Protein AF-0000000078268949 (afdb_homodimer)

Nearest PDB structures (foldseek):
  2a6q-assembly3_D  TM=8.288E-01  e=8.279E-03  Escherichia coli
  2a6q-assembly1_A  TM=6.273E-01  e=5.859E-03  Escherichia coli
  6l8e-assembly1_B  TM=7.511E-01  e=5.740E-02  Staphylococcus aureus subsp. aureus NCTC 8325
  2pfi-assembly1_B  TM=5.031E-01  e=3.466E-01  Homo sapiens
  2nye-assembly1_A  TM=5.445E-01  e=3.639E+00  Saccharomyces cerevisiae

Foldseek 3Di:
DAEDEPVCCVVPNCVVVVVVCVVPQKYFYDYPRDGDDMDGDPVSVVVVVVVVVVVVVVVVVVVVVVVVVVVVVVVVVVVVVVVD/DAEDEPVCCVVPNCVVVVVVCVVPQKYFYDYPRDGDDMDGDPVSVVVVVVVVVVVVVVVVVVVVVVVVVVVVVVVVVVVVVVVD

Radius of gyration: 24.91 Å; Cα contacts (8 Å, |Δi|>4): 200; chains: 2; bounding box: 32×81×59 Å

Structure (mmCIF, N/CA/C/O backbone):
data_AF-0000000078268949-model_v1
#
loop_
_entity.id
_entity.type
_entity.pdbx_description
1 polymer Antitoxin
#
loop_
_atom_site.group_PDB
_atom_site.id
_atom_site.type_symbol
_atom_site.label_atom_id
_atom_site.label_alt_id
_atom_site.label_comp_id
_atom_site.label_asym_id
_atom_site.label_entity_id
_atom_site.label_seq_id
_atom_site.pdbx_PDB_ins_code
_atom_site.Cartn_x
_atom_site.Cartn_y
_atom_site.Cartn_z
_atom_site.occupancy
_atom_site.B_iso_or_equiv
_atom_site.auth_seq_id
_atom_site.auth_comp_id
_atom_site.auth_asym_id
_atom_site.auth_atom_id
_atom_site.pdbx_PDB_model_num
ATOM 1 N N . MET A 1 1 ? -9.297 -0.384 -10.539 1 88.56 1 MET A N 1
ATOM 2 C CA . MET A 1 1 ? -8.148 -1.245 -10.289 1 88.56 1 MET A CA 1
ATOM 3 C C . MET A 1 1 ? -8.273 -2.561 -11.047 1 88.56 1 MET A C 1
ATOM 5 O O . MET A 1 1 ? -9.352 -3.166 -11.07 1 88.56 1 MET A O 1
ATOM 9 N N . SER A 1 2 ? -7.215 -2.955 -11.898 1 94.56 2 SER A N 1
ATOM 10 C CA . SER A 1 2 ? -7.238 -4.23 -12.609 1 94.56 2 SER A CA 1
ATOM 11 C C . SER A 1 2 ? -7.215 -5.402 -11.633 1 94.56 2 SER A C 1
ATOM 13 O O . SER A 1 2 ? -6.809 -5.25 -10.484 1 94.56 2 SER A O 1
ATOM 15 N N . VAL A 1 3 ? -7.781 -6.617 -12.211 1 97.31 3 VAL A N 1
ATOM 16 C CA . VAL A 1 3 ? -7.906 -7.781 -11.336 1 97.31 3 VAL A CA 1
ATOM 17 C C . VAL A 1 3 ? -7.344 -9.016 -12.031 1 97.31 3 VAL A C 1
ATOM 19 O O . VAL A 1 3 ? -7.605 -9.242 -13.219 1 97.31 3 VAL A O 1
ATOM 22 N N . ILE A 1 4 ? -6.559 -9.781 -11.273 1 97.25 4 ILE A N 1
ATOM 23 C CA . ILE A 1 4 ? -6.113 -11.094 -11.727 1 97.25 4 ILE A CA 1
ATOM 24 C C . ILE A 1 4 ? -6.613 -12.172 -10.766 1 97.25 4 ILE A C 1
ATOM 26 O O . ILE A 1 4 ? -6.734 -11.922 -9.562 1 97.25 4 ILE A O 1
ATOM 30 N N . THR A 1 5 ? -6.887 -13.375 -11.312 1 97.94 5 THR A N 1
ATOM 31 C CA . THR A 1 5 ? -7.48 -14.422 -10.492 1 97.94 5 THR A CA 1
ATOM 32 C C . THR A 1 5 ? -6.395 -15.32 -9.898 1 97.94 5 THR A C 1
ATOM 34 O O . THR A 1 5 ? -5.293 -15.422 -10.445 1 97.94 5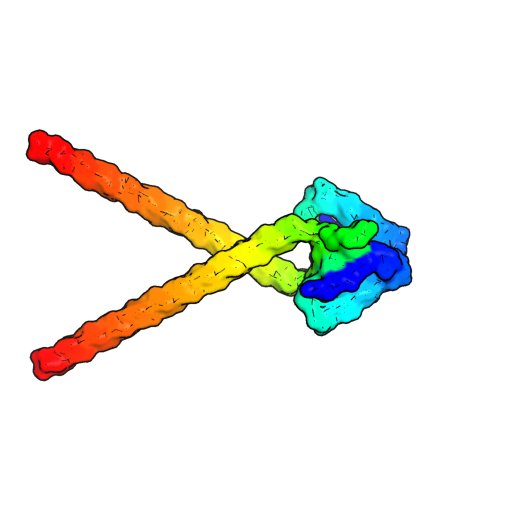 THR A O 1
ATOM 37 N N . ALA A 1 6 ? -6.785 -15.961 -8.828 1 97.25 6 ALA A N 1
ATOM 38 C CA . ALA A 1 6 ? -5.914 -16.969 -8.234 1 97.25 6 ALA A CA 1
ATOM 39 C C . ALA A 1 6 ? -5.496 -18.016 -9.266 1 97.25 6 ALA A C 1
ATOM 41 O O . ALA A 1 6 ? -4.355 -18.484 -9.258 1 97.25 6 ALA A O 1
ATOM 42 N N . ASN A 1 7 ? -6.371 -18.312 -10.133 1 96.31 7 ASN A N 1
ATOM 43 C CA . ASN A 1 7 ? -6.074 -19.281 -11.172 1 96.31 7 ASN A CA 1
ATOM 44 C C . ASN A 1 7 ? -5.02 -18.766 -12.148 1 96.31 7 ASN A C 1
ATOM 46 O O . ASN A 1 7 ? -4.145 -19.516 -12.578 1 96.31 7 ASN A O 1
ATOM 50 N N . GLU A 1 8 ? -5.117 -17.531 -12.516 1 96.5 8 GLU A N 1
ATOM 51 C CA . GLU A 1 8 ? -4.117 -16.922 -13.391 1 96.5 8 GLU A CA 1
ATOM 52 C C . GLU A 1 8 ? -2.738 -16.922 -12.734 1 96.5 8 GLU A C 1
ATOM 54 O O . GLU A 1 8 ? -1.729 -17.172 -13.391 1 96.5 8 GLU A O 1
ATOM 59 N N . ILE A 1 9 ? -2.688 -16.734 -11.453 1 96.5 9 ILE A N 1
ATOM 60 C CA . ILE A 1 9 ? -1.438 -16.766 -10.703 1 96.5 9 ILE A CA 1
ATOM 61 C C . ILE A 1 9 ? -0.845 -18.172 -10.719 1 96.5 9 ILE A C 1
ATOM 63 O O . ILE A 1 9 ? 0.359 -18.344 -10.93 1 96.5 9 ILE A O 1
ATOM 67 N N . LYS A 1 10 ? -1.707 -19.125 -10.539 1 93.94 10 LYS A N 1
ATOM 68 C CA . LYS A 1 10 ? -1.267 -20.516 -10.562 1 93.94 10 LYS A CA 1
ATOM 69 C C . LYS A 1 10 ? -0.702 -20.891 -11.93 1 93.94 10 LYS A C 1
ATOM 71 O O . LYS A 1 10 ? 0.323 -21.562 -12.016 1 93.94 10 LYS A O 1
ATOM 76 N N . ARG A 1 11 ? -1.276 -20.406 -12.969 1 95.19 11 ARG A N 1
ATOM 77 C CA . ARG A 1 11 ? -0.93 -20.797 -14.336 1 95.19 11 ARG A CA 1
ATOM 78 C C . ARG A 1 11 ? 0.268 -20 -14.844 1 95.19 11 ARG A C 1
ATOM 80 O O . ARG A 1 11 ? 1.146 -20.547 -15.516 1 95.19 11 ARG A O 1
ATOM 87 N N . ARG A 1 12 ? 0.296 -18.703 -14.469 1 94.69 12 ARG A N 1
ATOM 88 C CA . ARG A 1 12 ? 1.249 -17.828 -15.133 1 94.69 12 ARG A CA 1
ATOM 89 C C . ARG A 1 12 ? 2.275 -17.281 -14.148 1 94.69 12 ARG A C 1
ATOM 91 O O . ARG A 1 12 ? 3.258 -16.656 -14.547 1 94.69 12 ARG A O 1
ATOM 98 N N . GLY A 1 13 ? 2.006 -17.422 -12.82 1 94.44 13 GLY A N 1
ATOM 99 C CA . GLY A 1 13 ? 2.934 -16.969 -11.805 1 94.44 13 GLY A CA 1
ATOM 100 C C . GLY A 1 13 ? 3.07 -15.453 -11.758 1 94.44 13 GLY A C 1
ATOM 101 O O . GLY A 1 13 ? 2.084 -14.734 -11.906 1 94.44 13 GLY A O 1
ATOM 102 N N . VAL A 1 14 ? 4.352 -15.078 -11.664 1 96.56 14 VAL A N 1
ATOM 103 C CA . VAL A 1 14 ? 4.652 -13.664 -11.469 1 96.56 14 VAL A CA 1
ATOM 104 C C . VAL A 1 14 ? 4.504 -12.914 -12.789 1 96.56 14 VAL A C 1
ATOM 106 O O . VAL A 1 14 ? 4.375 -11.688 -12.805 1 96.56 14 VAL A O 1
ATOM 109 N N . ALA A 1 15 ? 4.523 -13.672 -13.891 1 96.62 15 ALA A N 1
ATOM 110 C CA . ALA A 1 15 ? 4.402 -13.031 -15.195 1 96.62 15 ALA A CA 1
ATOM 111 C C . ALA A 1 15 ? 3.082 -12.281 -15.32 1 96.62 15 ALA A C 1
ATOM 113 O O . ALA A 1 15 ? 3.039 -11.18 -15.875 1 96.62 15 ALA A O 1
ATOM 114 N N . CYS A 1 16 ? 2.039 -12.812 -14.828 1 95.38 16 CYS A N 1
ATOM 115 C CA . CYS A 1 16 ? 0.738 -12.164 -14.922 1 95.38 16 CYS A CA 1
ATOM 116 C C . CYS A 1 16 ? 0.694 -10.898 -14.07 1 95.38 16 CYS A C 1
ATOM 118 O O . CYS A 1 16 ? 0.047 -9.922 -14.438 1 95.38 16 CYS A O 1
ATOM 120 N N . ILE A 1 17 ? 1.402 -10.914 -12.953 1 96.38 17 ILE A N 1
ATOM 121 C CA . ILE A 1 17 ? 1.497 -9.75 -12.078 1 96.38 17 ILE A CA 1
ATOM 122 C C . ILE A 1 17 ? 2.246 -8.633 -12.797 1 96.38 17 ILE A C 1
ATOM 124 O O . ILE A 1 17 ? 1.753 -7.504 -12.883 1 96.38 17 ILE A O 1
ATOM 128 N N . ALA A 1 18 ? 3.367 -8.984 -13.312 1 97.06 18 ALA A N 1
ATOM 129 C CA . ALA A 1 18 ? 4.207 -8.016 -14.016 1 97.06 18 ALA A CA 1
ATOM 130 C C . ALA A 1 18 ? 3.445 -7.367 -15.164 1 97.06 18 ALA A C 1
ATOM 132 O O . ALA A 1 18 ? 3.461 -6.141 -15.312 1 97.06 18 ALA A O 1
ATOM 133 N N . GLU A 1 19 ? 2.791 -8.156 -15.938 1 97.12 19 GLU A N 1
ATOM 134 C CA . GLU A 1 19 ? 2.045 -7.672 -17.094 1 97.12 19 GLU A CA 1
ATOM 135 C C . GLU A 1 19 ? 0.927 -6.723 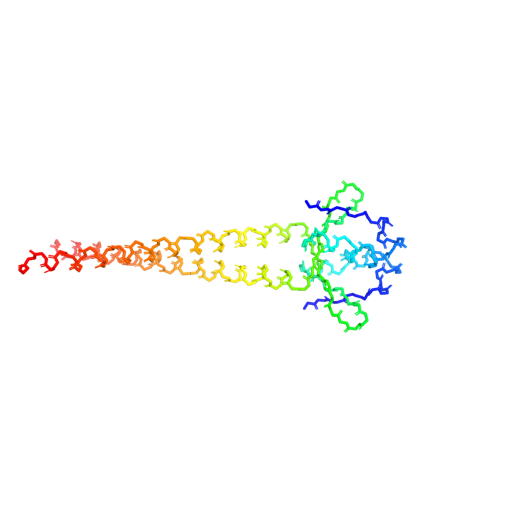-16.672 1 97.12 19 GLU A C 1
ATOM 137 O O . GLU A 1 19 ? 0.667 -5.723 -17.344 1 97.12 19 GLU A O 1
ATOM 142 N N . SER A 1 20 ? 0.284 -7.031 -15.57 1 96.38 20 SER A N 1
ATOM 143 C CA . SER A 1 20 ? -0.833 -6.227 -15.078 1 96.38 20 SER A CA 1
ATOM 144 C C . SER A 1 20 ? -0.356 -4.883 -14.539 1 96.38 20 SER A C 1
ATOM 146 O O . SER A 1 20 ? -1.074 -3.885 -14.625 1 96.38 20 SER A O 1
ATOM 148 N N . LEU A 1 21 ? 0.891 -4.824 -14.078 1 96.75 21 LEU A N 1
ATOM 149 C CA . LEU A 1 21 ? 1.403 -3.629 -13.414 1 96.75 21 LEU A CA 1
ATOM 150 C C . LEU A 1 21 ? 2.014 -2.668 -14.43 1 96.75 21 LEU A C 1
ATOM 152 O O . LEU A 1 21 ? 2.35 -1.53 -14.086 1 96.75 21 LEU A O 1
ATOM 156 N N . VAL A 1 22 ? 2.092 -3.105 -15.648 1 95.25 22 VAL A N 1
ATOM 157 C CA . VAL A 1 22 ? 2.586 -2.24 -16.719 1 95.25 22 VAL A CA 1
ATOM 158 C C . VAL A 1 22 ? 1.602 -1.095 -16.953 1 95.25 22 VAL A C 1
ATOM 160 O O . VAL A 1 22 ? 2.008 0.033 -17.234 1 95.25 22 VAL A O 1
ATOM 163 N N . HIS A 1 23 ? 0.348 -1.4 -16.641 1 91.25 23 HIS A N 1
ATOM 164 C CA . HIS A 1 23 ? -0.662 -0.423 -17.031 1 91.25 23 HIS A CA 1
ATOM 165 C C . HIS A 1 23 ? -1.349 0.177 -15.812 1 91.25 23 HIS A C 1
ATOM 167 O O . HIS A 1 23 ? -2.283 0.97 -15.945 1 91.25 23 HIS A O 1
ATOM 173 N N . ALA A 1 24 ? -0.974 -0.266 -14.664 1 93.06 24 ALA A N 1
ATOM 174 C CA . ALA A 1 24 ? -1.588 0.245 -13.438 1 93.06 24 ALA A CA 1
ATOM 175 C C . ALA A 1 24 ? -0.625 0.145 -12.258 1 93.06 24 ALA A C 1
ATOM 177 O O . ALA A 1 24 ? 0.209 -0.763 -12.203 1 93.06 24 ALA A O 1
ATOM 178 N N . PRO A 1 25 ? -0.729 1.084 -11.328 1 95.44 25 PRO A N 1
ATOM 179 C CA . PRO A 1 25 ? 0.186 1.084 -10.188 1 95.44 25 PRO A CA 1
ATOM 180 C C . PRO A 1 25 ? -0.064 -0.08 -9.227 1 95.44 25 PRO A C 1
ATOM 182 O O . PRO A 1 25 ? 0.809 -0.426 -8.43 1 95.44 25 PRO A O 1
ATOM 185 N N . GLU A 1 26 ? -1.312 -0.606 -9.281 1 97.56 26 GLU A N 1
ATOM 186 C CA . GLU A 1 26 ? -1.678 -1.716 -8.398 1 97.56 26 GLU A CA 1
ATOM 187 C C . GLU A 1 26 ? -2.652 -2.664 -9.094 1 97.56 26 GLU A C 1
ATOM 189 O O . GLU A 1 26 ? -3.391 -2.258 -9.992 1 97.56 26 GLU A O 1
ATOM 194 N N . VAL A 1 27 ? -2.646 -3.912 -8.625 1 98.06 27 VAL A N 1
ATOM 195 C CA . VAL A 1 27 ? -3.553 -4.918 -9.172 1 98.06 27 VAL A CA 1
ATOM 196 C C . VAL A 1 27 ? -4.129 -5.762 -8.031 1 98.06 27 VAL A C 1
ATOM 198 O O . VAL A 1 27 ? -3.41 -6.133 -7.102 1 98.06 27 VAL A O 1
ATOM 201 N N . ALA A 1 28 ? -5.422 -6.035 -8.195 1 98.56 28 ALA A N 1
ATOM 202 C CA . ALA A 1 28 ? -6.066 -6.898 -7.207 1 98.56 28 ALA A CA 1
ATOM 203 C C . ALA A 1 28 ? -5.934 -8.367 -7.598 1 98.56 28 ALA A C 1
ATOM 205 O O . ALA A 1 28 ? -5.922 -8.703 -8.781 1 98.56 28 ALA A O 1
ATOM 206 N N . ILE A 1 29 ? -5.793 -9.219 -6.613 1 98.31 29 ILE A N 1
ATOM 207 C CA . ILE A 1 29 ? -5.875 -10.672 -6.777 1 98.31 29 ILE A CA 1
ATOM 208 C C . ILE A 1 29 ? -7.211 -11.18 -6.246 1 98.31 29 ILE A C 1
ATOM 210 O O . ILE A 1 29 ? -7.52 -11.016 -5.062 1 98.31 29 ILE A O 1
ATOM 214 N N . SER A 1 30 ? -7.93 -11.766 -7.141 1 98.44 30 SER A N 1
ATOM 215 C CA . SER A 1 30 ? -9.234 -12.305 -6.762 1 98.44 30 SER A CA 1
ATOM 216 C C . SER A 1 30 ? -9.125 -13.781 -6.383 1 98.44 30 SER A C 1
ATOM 218 O O . SER A 1 30 ? -8.516 -14.57 -7.105 1 98.44 30 SER A O 1
ATOM 220 N N . VAL A 1 31 ? -9.672 -14.148 -5.219 1 97.69 31 VAL A N 1
ATOM 221 C CA . VAL A 1 31 ? -9.773 -15.523 -4.746 1 97.69 31 VAL A CA 1
ATOM 222 C C . VAL A 1 31 ? -11.242 -15.914 -4.59 1 97.69 31 VAL A C 1
ATOM 224 O O . VAL A 1 31 ? -11.969 -15.305 -3.799 1 97.69 31 VAL A O 1
ATOM 227 N N . ARG A 1 32 ? -11.609 -16.844 -5.305 1 96.25 32 ARG A N 1
ATOM 228 C CA . ARG A 1 32 ? -12.992 -17.312 -5.281 1 96.25 32 ARG A CA 1
ATOM 229 C C . ARG A 1 32 ? -13.961 -16.141 -5.48 1 96.25 32 ARG A C 1
ATOM 231 O O . ARG A 1 32 ? -14.906 -15.984 -4.715 1 96.25 32 ARG A O 1
ATOM 238 N N . GLY A 1 33 ? -13.656 -15.258 -6.363 1 95.94 33 GLY A N 1
ATOM 239 C CA . GLY A 1 33 ? -14.57 -14.227 -6.832 1 95.94 33 GLY A CA 1
ATOM 240 C C . GLY A 1 33 ? -14.508 -12.961 -6 1 95.94 33 GLY A C 1
ATOM 241 O O . GLY A 1 33 ? -15.25 -12.008 -6.258 1 95.94 33 GLY A O 1
ATOM 242 N N . LYS A 1 34 ? -13.609 -12.875 -5.012 1 97.44 34 LYS A N 1
ATOM 243 C CA . LYS A 1 34 ? -13.477 -11.695 -4.156 1 97.44 34 LYS A CA 1
ATOM 244 C C . LYS A 1 34 ? -12.047 -11.164 -4.176 1 97.44 34 LYS A C 1
ATOM 246 O O . LYS A 1 34 ? -11.094 -11.938 -4.109 1 97.44 34 LYS A O 1
ATOM 251 N N . ASN A 1 35 ? -12 -9.867 -4.301 1 98.31 35 ASN A N 1
ATOM 252 C CA . ASN A 1 35 ? -10.672 -9.266 -4.176 1 98.31 35 ASN A CA 1
ATOM 253 C C . ASN A 1 35 ? -10.078 -9.508 -2.787 1 98.31 35 ASN A C 1
ATOM 255 O O . ASN A 1 35 ? -10.586 -8.977 -1.795 1 98.31 35 ASN A O 1
ATOM 259 N N . ALA A 1 36 ? -9.016 -10.242 -2.756 1 98 36 ALA A N 1
ATOM 260 C CA . ALA A 1 36 ? -8.484 -10.641 -1.456 1 98 36 ALA A CA 1
ATOM 261 C C . ALA A 1 36 ? -7.172 -9.922 -1.161 1 98 36 ALA A C 1
ATOM 263 O O . ALA A 1 36 ? -6.902 -9.547 -0.016 1 98 36 ALA A O 1
ATOM 264 N N . TYR A 1 37 ? -6.387 -9.727 -2.168 1 98.56 37 TYR A N 1
ATOM 265 C CA . TYR A 1 37 ? -5.062 -9.133 -1.996 1 98.56 37 TYR A CA 1
ATOM 266 C C . TYR A 1 37 ? -4.809 -8.055 -3.039 1 98.56 37 TYR A C 1
ATOM 268 O O . TYR A 1 37 ? -5.504 -7.988 -4.059 1 98.56 37 TYR A O 1
ATOM 276 N N . VAL A 1 38 ? -3.852 -7.191 -2.814 1 98.69 38 VAL A N 1
ATOM 277 C CA . VAL A 1 38 ? -3.389 -6.172 -3.75 1 98.69 38 VAL A CA 1
ATOM 278 C C . VAL A 1 38 ? -1.873 -6.266 -3.908 1 98.69 38 VAL A C 1
ATOM 280 O O . VAL A 1 38 ? -1.149 -6.438 -2.924 1 98.69 38 VAL A O 1
ATOM 283 N N . VAL A 1 39 ? -1.459 -6.227 -5.098 1 98.62 39 VAL A N 1
ATOM 284 C CA . VAL A 1 39 ? -0.033 -6.258 -5.406 1 98.62 39 VAL A CA 1
ATOM 285 C C . VAL A 1 39 ? 0.379 -4.953 -6.082 1 98.62 39 VAL A C 1
ATOM 287 O O . VAL A 1 39 ? -0.367 -4.402 -6.898 1 98.62 39 VAL A O 1
ATOM 290 N N . MET A 1 40 ? 1.536 -4.473 -5.73 1 98.44 40 MET A N 1
ATOM 291 C CA . MET A 1 40 ? 2.1 -3.26 -6.32 1 98.44 40 MET A CA 1
ATOM 292 C C . MET A 1 40 ? 3.621 -3.34 -6.379 1 98.44 40 MET A C 1
ATOM 294 O O . MET A 1 40 ? 4.223 -4.254 -5.816 1 98.44 40 MET A O 1
ATOM 298 N N . SER A 1 41 ? 4.242 -2.404 -7.066 1 98.12 41 SER A N 1
ATOM 299 C CA . SER A 1 41 ? 5.699 -2.326 -7.094 1 98.12 41 SER A CA 1
ATOM 300 C C . SER A 1 41 ? 6.254 -1.871 -5.75 1 98.12 41 SER A C 1
ATOM 302 O O . SER A 1 41 ? 5.551 -1.219 -4.973 1 98.12 41 SER A O 1
ATOM 304 N N . VAL A 1 42 ? 7.477 -2.172 -5.504 1 97.94 42 VAL A N 1
ATOM 305 C CA . VAL A 1 42 ? 8.141 -1.714 -4.289 1 97.94 42 VAL A CA 1
ATOM 306 C C . VAL A 1 42 ? 8.141 -0.188 -4.242 1 97.94 42 VAL A C 1
ATOM 308 O O . VAL A 1 42 ? 7.945 0.406 -3.178 1 97.94 42 VAL A O 1
ATOM 311 N N . GLU A 1 43 ? 8.32 0.434 -5.375 1 96.69 43 GLU A N 1
ATOM 312 C CA . GLU A 1 43 ? 8.336 1.892 -5.461 1 96.69 43 GLU A CA 1
ATOM 313 C C . GLU A 1 43 ? 7 2.488 -5.031 1 96.69 43 GLU A C 1
ATOM 315 O O . GLU A 1 43 ? 6.961 3.426 -4.23 1 96.69 43 GLU A O 1
ATOM 320 N N . GLN A 1 44 ? 5.934 1.938 -5.531 1 97.12 44 GLN A N 1
ATOM 321 C CA . GLN A 1 44 ? 4.602 2.406 -5.172 1 97.12 44 GLN A CA 1
ATOM 322 C C . GLN A 1 44 ? 4.316 2.174 -3.689 1 97.12 44 GLN A C 1
ATOM 324 O O . GLN A 1 44 ? 3.74 3.035 -3.021 1 97.12 44 GLN A O 1
ATOM 329 N N . TYR A 1 45 ? 4.762 1.089 -3.193 1 98.25 45 TYR A N 1
ATOM 330 C CA . TYR A 1 45 ? 4.602 0.758 -1.782 1 98.25 45 TYR A CA 1
ATOM 331 C C . TYR A 1 45 ? 5.332 1.764 -0.9 1 98.25 45 TYR A C 1
ATOM 333 O O . TYR A 1 45 ? 4.777 2.26 0.081 1 98.25 45 TYR A O 1
ATOM 341 N N . ASN A 1 46 ? 6.52 2.062 -1.211 1 97.69 46 ASN A N 1
ATOM 342 C CA . ASN A 1 46 ? 7.305 3.031 -0.455 1 97.69 46 ASN A CA 1
ATOM 343 C C . ASN A 1 46 ? 6.633 4.398 -0.427 1 97.69 46 ASN A C 1
ATOM 345 O O . ASN A 1 46 ? 6.637 5.078 0.602 1 97.69 46 ASN A O 1
ATOM 349 N N . HIS A 1 47 ? 6.117 4.754 -1.597 1 97.19 47 HIS A N 1
ATOM 350 C CA . HIS A 1 47 ? 5.383 6.012 -1.663 1 97.19 47 HIS A CA 1
ATOM 351 C C . HIS A 1 47 ? 4.227 6.027 -0.671 1 97.19 47 HIS A C 1
ATOM 353 O O . HIS A 1 47 ? 4.074 6.98 0.097 1 97.19 47 HIS A O 1
ATOM 359 N N . LEU A 1 48 ? 3.381 4.969 -0.624 1 97.31 48 LEU A N 1
ATOM 360 C CA . LEU A 1 48 ? 2.234 4.891 0.276 1 97.31 48 LEU A CA 1
ATOM 361 C C . LEU A 1 48 ? 2.686 4.906 1.732 1 97.31 48 LEU A C 1
ATOM 363 O O . LEU A 1 48 ? 2.061 5.551 2.574 1 97.31 48 LEU A O 1
ATOM 367 N N . ARG A 1 49 ? 3.779 4.199 1.976 1 97.06 49 ARG A N 1
ATOM 368 C CA . ARG A 1 49 ? 4.32 4.172 3.33 1 97.06 49 ARG A CA 1
ATOM 369 C C . ARG A 1 49 ? 4.762 5.562 3.773 1 97.06 49 ARG A C 1
ATOM 371 O O . ARG A 1 49 ? 4.566 5.941 4.93 1 97.06 49 ARG A O 1
ATOM 378 N N . GLU A 1 50 ? 5.359 6.266 2.914 1 96.31 50 GLU A N 1
ATOM 379 C CA . GLU A 1 50 ? 5.77 7.637 3.203 1 96.31 50 GLU A CA 1
ATOM 380 C C . GLU A 1 50 ? 4.562 8.516 3.525 1 96.31 50 GLU A C 1
ATOM 382 O O . GLU A 1 50 ? 4.602 9.305 4.469 1 96.31 50 GLU A O 1
ATOM 387 N N . CYS A 1 51 ? 3.568 8.375 2.752 1 94.94 51 CYS A N 1
ATOM 388 C CA . CYS A 1 51 ? 2.352 9.133 2.998 1 94.94 51 CYS A CA 1
ATOM 389 C C . CYS A 1 51 ? 1.738 8.766 4.344 1 94.94 51 CYS A C 1
ATOM 391 O O . CYS A 1 51 ? 1.215 9.633 5.051 1 94.94 51 CYS A O 1
ATOM 393 N N . GLU A 1 52 ? 1.812 7.457 4.688 1 95.81 52 GLU A N 1
ATOM 394 C CA . GLU A 1 52 ? 1.315 7.004 5.984 1 95.81 52 GLU A CA 1
ATOM 395 C C . GLU A 1 52 ? 2.078 7.664 7.129 1 95.81 52 GLU A C 1
ATOM 397 O O . GLU A 1 52 ? 1.473 8.141 8.094 1 95.81 52 GLU A O 1
ATOM 402 N N . LEU A 1 53 ? 3.379 7.672 6.984 1 94.31 53 LEU A N 1
ATOM 403 C CA . LEU A 1 53 ? 4.227 8.297 7.996 1 94.31 53 LEU A CA 1
ATOM 404 C C . LEU A 1 53 ? 3.922 9.781 8.125 1 94.31 53 LEU A C 1
ATOM 406 O O . LEU A 1 53 ? 3.83 10.312 9.234 1 94.31 53 LEU A O 1
ATOM 410 N N . GLU A 1 54 ? 3.709 10.375 7.039 1 91.56 54 GLU A N 1
ATOM 411 C CA . GLU A 1 54 ? 3.377 11.797 7.031 1 91.56 54 GLU A CA 1
ATOM 412 C C . GLU A 1 54 ? 2.033 12.047 7.711 1 91.56 54 GLU A C 1
ATOM 414 O O . GLU A 1 54 ? 1.905 12.977 8.516 1 91.56 54 GLU A O 1
ATOM 419 N N . ALA A 1 55 ? 1.107 11.281 7.391 1 91.5 55 ALA A N 1
ATOM 420 C CA . ALA A 1 55 ? -0.209 11.406 8.016 1 91.5 55 ALA A CA 1
ATOM 421 C C . ALA A 1 55 ? -0.122 11.219 9.523 1 91.5 55 ALA A C 1
ATOM 423 O O . ALA A 1 55 ? -0.779 11.938 10.281 1 91.5 55 ALA A O 1
ATOM 424 N N . ALA A 1 56 ? 0.689 10.266 9.938 1 91.5 56 ALA A N 1
ATOM 425 C CA . ALA A 1 56 ? 0.877 10 11.359 1 91.5 56 ALA A CA 1
ATOM 426 C C . ALA A 1 56 ? 1.532 11.18 12.062 1 91.5 56 ALA A C 1
ATOM 428 O O . ALA A 1 56 ? 1.147 11.539 13.18 1 91.5 56 ALA A O 1
ATOM 429 N N . LEU A 1 57 ? 2.514 11.703 11.375 1 87.38 57 LEU A N 1
ATOM 430 C CA . LEU A 1 57 ? 3.223 12.852 11.93 1 87.38 57 LEU A CA 1
ATOM 431 C C . LEU A 1 57 ? 2.291 14.047 12.078 1 87.38 57 LEU A C 1
ATOM 433 O O . LEU A 1 57 ? 2.338 14.758 13.078 1 87.38 57 LEU A O 1
ATOM 437 N N . LEU A 1 58 ? 1.438 14.219 11.195 1 84.31 58 LEU A N 1
ATOM 438 C CA . LEU A 1 58 ? 0.475 15.312 11.219 1 84.31 58 LEU A CA 1
ATOM 439 C C . LEU A 1 58 ? -0.548 15.117 12.336 1 84.31 58 LEU A C 1
ATOM 441 O O . LEU A 1 58 ? -0.945 16.078 13 1 84.31 58 LEU A O 1
ATOM 445 N N . GLU A 1 59 ? -0.95 13.898 12.477 1 81.75 59 GLU A N 1
ATOM 446 C CA . GLU A 1 59 ? -1.875 13.578 13.562 1 81.75 59 GLU A CA 1
ATOM 447 C C . GLU A 1 59 ? -1.253 13.875 14.922 1 81.75 59 GLU A C 1
ATOM 449 O O . GLU A 1 59 ? -1.922 14.391 15.82 1 81.75 59 GLU A O 1
ATOM 454 N N . THR A 1 60 ? -0.03 13.547 15.023 1 83.44 60 THR A N 1
ATOM 455 C CA . THR A 1 60 ? 0.673 13.812 16.266 1 83.44 60 THR A CA 1
ATOM 456 C C . THR A 1 60 ? 0.789 15.312 16.516 1 83.44 60 THR A C 1
ATOM 458 O O .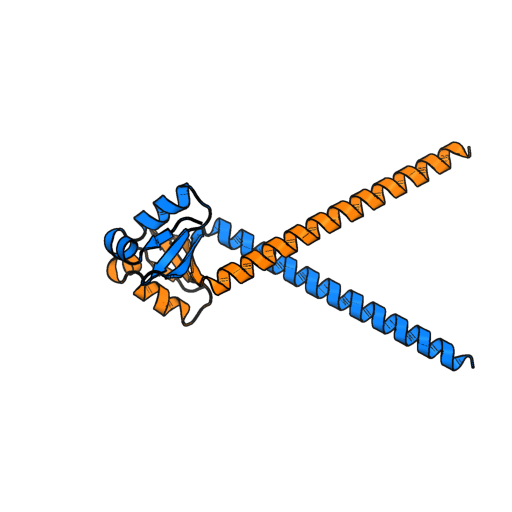 THR A 1 60 ? 0.602 15.781 17.641 1 83.44 60 THR A O 1
ATOM 461 N N . ARG A 1 61 ? 1.037 15.969 15.43 1 78.5 61 ARG A N 1
ATOM 462 C CA . ARG A 1 61 ? 1.134 17.422 15.547 1 78.5 61 ARG A CA 1
ATOM 463 C C . ARG A 1 61 ? -0.215 18.031 15.906 1 78.5 61 ARG A C 1
ATOM 465 O O . ARG A 1 61 ? -0.284 18.953 16.719 1 78.5 61 ARG A O 1
ATOM 472 N N . ARG A 1 62 ? -1.239 17.516 15.352 1 75.62 62 ARG A N 1
ATOM 473 C CA . ARG A 1 62 ? -2.588 17.984 15.656 1 75.62 62 ARG A CA 1
ATOM 474 C C . ARG A 1 62 ? -2.949 17.703 17.109 1 75.62 62 ARG A C 1
ATOM 476 O O . ARG A 1 62 ? -3.549 18.547 17.781 1 75.62 62 ARG A O 1
ATOM 483 N N . ASP A 1 63 ? -2.557 16.578 17.562 1 80.19 63 ASP A N 1
ATOM 484 C CA . ASP A 1 63 ? -2.816 16.203 18.953 1 80.19 63 ASP A CA 1
ATOM 485 C C . ASP A 1 63 ? -2.059 17.125 19.922 1 80.19 63 ASP A C 1
ATOM 487 O O . ASP A 1 63 ? -2.596 17.531 20.953 1 80.19 63 ASP A O 1
ATOM 491 N N . LYS A 1 64 ? -0.874 17.406 19.594 1 80.06 64 LYS A N 1
ATOM 492 C CA . LYS A 1 64 ? -0.057 18.281 20.422 1 80.06 64 LYS A CA 1
ATOM 493 C C . LYS A 1 64 ? -0.625 19.703 20.453 1 80.06 64 LYS A C 1
ATOM 495 O O . LYS A 1 64 ? -0.651 20.359 21.5 1 80.06 64 LYS A O 1
ATOM 500 N N . ALA A 1 65 ? -1.044 20.156 19.328 1 70.81 65 ALA A N 1
ATOM 501 C CA . ALA A 1 65 ? -1.64 21.5 19.25 1 70.81 65 ALA A CA 1
ATOM 502 C C . ALA A 1 65 ? -2.93 21.578 20.047 1 70.81 65 ALA A C 1
ATOM 504 O O . ALA A 1 65 ? -3.174 22.562 20.75 1 70.81 65 ALA A O 1
ATOM 505 N N . GLN A 1 66 ? -3.699 20.562 19.922 1 72.38 66 GLN A N 1
ATOM 506 C CA . GLN A 1 66 ? -4.945 20.516 20.688 1 72.38 66 GLN A CA 1
ATOM 507 C C . GLN A 1 66 ? -4.672 20.422 22.172 1 72.38 66 GLN A C 1
ATOM 509 O O . GLN A 1 66 ? -5.387 21.031 22.984 1 72.38 66 GLN A O 1
ATOM 514 N N . GLY A 1 67 ? -3.691 19.578 22.469 1 73.12 67 GLY A N 1
ATOM 515 C CA . GLY A 1 67 ? -3.281 19.516 23.859 1 73.12 67 GLY A CA 1
ATOM 516 C C . GLY A 1 67 ? -2.758 20.844 24.391 1 73.12 67 GLY A C 1
ATOM 517 O O . GLY A 1 67 ? -3.057 21.219 25.516 1 73.12 67 GLY A O 1
ATOM 518 N N . ALA A 1 68 ? -2.016 21.547 23.688 1 71.62 68 ALA A N 1
ATOM 519 C CA . ALA A 1 68 ? -1.51 22.875 24.062 1 71.62 68 ALA A CA 1
ATOM 520 C C . ALA A 1 68 ? -2.652 23.859 24.219 1 71.62 68 ALA A C 1
ATOM 522 O O . ALA A 1 68 ? -2.65 24.672 25.141 1 71.62 68 ALA A O 1
ATOM 523 N N . ILE A 1 69 ? -3.572 23.812 23.344 1 69.12 69 ILE A N 1
ATOM 524 C CA . ILE A 1 69 ? -4.727 24.703 23.406 1 69.12 69 ILE A CA 1
ATOM 525 C C . ILE A 1 69 ? -5.543 24.406 24.656 1 69.12 69 ILE A C 1
ATOM 527 O O . ILE A 1 69 ? -5.992 25.312 25.344 1 69.12 69 ILE A O 1
ATOM 531 N N . ALA A 1 70 ? -5.652 23.219 25.016 1 74.5 70 ALA A N 1
ATOM 532 C CA . ALA A 1 70 ? -6.375 22.828 26.219 1 74.5 70 ALA A CA 1
ATOM 533 C C . ALA A 1 70 ? -5.652 23.297 27.469 1 74.5 70 ALA A C 1
ATOM 535 O O . ALA A 1 70 ? -6.289 23.734 28.438 1 74.5 70 ALA A O 1
ATOM 536 N N . HIS A 1 71 ? -4.375 23.234 27.391 1 73 71 HIS A N 1
ATOM 537 C CA . HIS A 1 71 ? -3.588 23.703 28.531 1 73 71 HIS A CA 1
ATOM 538 C C . HIS A 1 71 ? -3.678 25.219 28.672 1 73 71 HIS A C 1
ATOM 540 O O . HIS A 1 71 ? -3.777 25.719 29.797 1 73 71 HIS A O 1
ATOM 546 N N . ARG A 1 72 ? -3.766 25.859 27.594 1 70.88 72 ARG A N 1
ATOM 547 C CA . ARG A 1 72 ? -3.904 27.312 27.641 1 70.88 72 ARG A CA 1
ATOM 548 C C . ARG A 1 72 ? -5.289 27.719 28.141 1 70.88 72 ARG A C 1
ATOM 550 O O . ARG A 1 72 ? -5.426 28.656 28.922 1 70.88 72 ARG A O 1
ATOM 557 N N . SER A 1 73 ? -6.129 27.078 27.641 1 70.94 73 SER A N 1
ATOM 558 C CA . SER A 1 73 ? -7.484 27.344 28.109 1 70.94 73 SER A CA 1
ATOM 559 C C . SER A 1 73 ? -7.613 27.078 29.609 1 70.94 73 SER A C 1
ATOM 561 O O . SER A 1 73 ? -8.227 27.875 30.328 1 70.94 73 SER A O 1
ATOM 563 N N . VAL A 1 74 ? -7.086 26.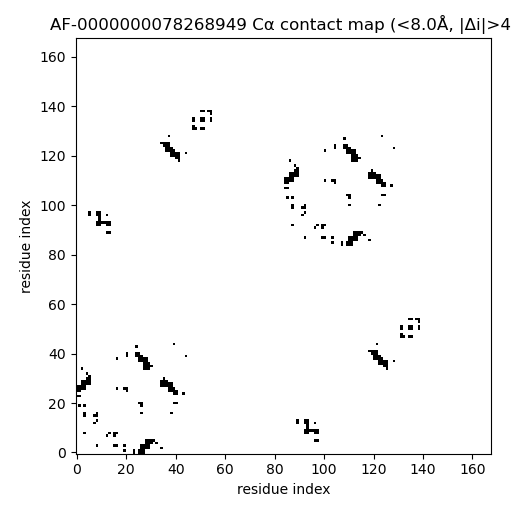031 30.016 1 70.06 74 VAL A N 1
ATOM 564 C CA . VAL A 1 74 ? -7.137 25.688 31.438 1 70.06 74 VAL A CA 1
ATOM 565 C C . VAL A 1 74 ? -6.367 26.734 32.25 1 70.06 74 VAL A C 1
ATOM 567 O O . VAL A 1 74 ? -6.836 27.188 33.281 1 70.06 74 VAL A O 1
ATOM 570 N N . ALA A 1 75 ? -5.371 27.188 31.828 1 68.06 75 ALA A N 1
ATOM 571 C CA . ALA A 1 75 ? -4.562 28.188 32.531 1 68.06 75 ALA A CA 1
ATOM 572 C C . ALA A 1 75 ? -5.281 29.531 32.562 1 68.06 75 ALA A C 1
ATOM 574 O O . ALA A 1 75 ? -5.266 30.219 33.594 1 68.06 75 ALA A O 1
ATOM 575 N N . GLU A 1 76 ? -5.926 29.812 31.469 1 69.88 76 GLU A N 1
ATOM 576 C CA . GLU A 1 76 ? -6.691 31.062 31.406 1 69.88 76 GLU A CA 1
ATOM 577 C C . GLU A 1 76 ? -7.887 31.016 32.375 1 69.88 76 GLU A C 1
ATOM 579 O O . GLU A 1 76 ? -8.211 32 33 1 69.88 76 GLU A O 1
ATOM 584 N N . HIS A 1 77 ? -8.414 29.953 32.438 1 79.06 77 HIS A N 1
ATOM 585 C CA . HIS A 1 77 ? -9.523 29.75 33.375 1 79.06 77 HIS A CA 1
ATOM 586 C C . HIS A 1 77 ? -9.047 29.812 34.812 1 79.06 77 HIS A C 1
ATOM 588 O O . HIS A 1 77 ? -9.68 30.453 35.656 1 79.06 77 HIS A O 1
ATOM 594 N N . ILE A 1 78 ? -8.039 29.312 35.156 1 75.5 78 ILE A N 1
ATOM 595 C CA . ILE A 1 78 ? -7.48 29.328 36.5 1 75.5 78 ILE A CA 1
ATOM 596 C C . ILE A 1 78 ? -7.07 30.75 36.875 1 75.5 78 ILE A C 1
ATOM 598 O O . ILE A 1 78 ? -7.301 31.188 38.031 1 75.5 78 ILE A O 1
ATOM 602 N N . GLU A 1 79 ? -6.57 31.422 36 1 71.75 79 GLU A N 1
ATOM 603 C CA . GLU A 1 79 ? -6.176 32.812 36.25 1 71.75 79 GLU A CA 1
ATOM 604 C C . GLU A 1 79 ? -7.391 33.688 36.469 1 71.75 79 GLU A C 1
ATOM 606 O O . GLU A 1 79 ? -7.348 34.625 37.281 1 71.75 79 GLU A O 1
ATO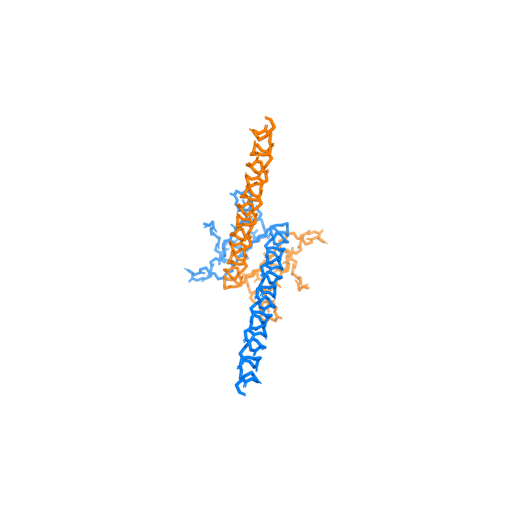M 611 N N . SER A 1 80 ? -8.352 33.344 35.844 1 74.62 80 SER A N 1
ATOM 612 C CA . SER A 1 80 ? -9.594 34.094 36.031 1 74.62 80 SER A CA 1
ATOM 613 C C . SER A 1 80 ? -10.219 33.812 37.406 1 74.62 80 SER A C 1
ATOM 615 O O . SER A 1 80 ? -10.852 34.688 38 1 74.62 80 SER A O 1
ATOM 617 N N . LEU A 1 81 ? -10.133 32.719 37.938 1 72.19 81 LEU A N 1
ATOM 618 C CA . LEU A 1 81 ? -10.641 32.375 39.281 1 72.19 81 LEU A CA 1
ATOM 619 C C . LEU A 1 81 ? -9.789 33.031 40.375 1 72.19 81 LEU A C 1
ATOM 621 O O . LEU A 1 81 ? -10.297 33.344 41.438 1 72.19 81 LEU A O 1
ATOM 625 N N . GLY A 1 82 ? -8.609 33.156 40.094 1 68 82 GLY A N 1
ATOM 626 C CA . GLY A 1 82 ? -7.723 33.719 41.094 1 68 82 GLY A CA 1
ATOM 627 C C . GLY A 1 82 ? -7.902 35.219 41.281 1 68 82 GLY A C 1
ATOM 628 O O . GLY A 1 82 ? -7.367 35.812 42.25 1 68 82 GLY A O 1
ATOM 629 N N . HIS A 1 83 ? -8.414 35.844 40.312 1 63.62 83 HIS A N 1
ATOM 630 C CA . HIS A 1 83 ? -8.641 37.281 40.438 1 63.62 83 HIS A CA 1
ATOM 631 C C . HIS A 1 83 ? -10.031 37.594 40.969 1 63.62 83 HIS A C 1
ATOM 633 O O . HIS A 1 83 ? -10.344 38.719 41.281 1 63.62 83 HIS A O 1
ATOM 639 N N . GLU A 1 84 ? -10.688 36.594 41.25 1 50.28 84 GLU A N 1
ATOM 640 C CA . GLU A 1 84 ? -11.836 36.906 42.094 1 50.28 84 GLU A CA 1
ATOM 641 C C . GLU A 1 84 ? -11.508 36.75 43.562 1 50.28 84 GLU A C 1
ATOM 643 O O . GLU A 1 84 ? -10.617 35.938 43.906 1 50.28 84 GLU A O 1
ATOM 648 N N . MET B 1 1 ? 10.234 -7.074 6.699 1 88.56 1 MET B N 1
ATOM 649 C CA . MET B 1 1 ? 9.18 -7.562 5.816 1 88.56 1 MET B CA 1
ATOM 650 C C . MET B 1 1 ? 9.508 -8.953 5.289 1 88.56 1 MET B C 1
ATOM 652 O O . MET B 1 1 ? 10.648 -9.219 4.898 1 88.56 1 MET B O 1
ATOM 656 N N . SER B 1 2 ? 8.555 -9.984 5.477 1 94.56 2 SER B N 1
ATOM 657 C CA . SER B 1 2 ? 8.773 -11.32 4.941 1 94.56 2 SER B CA 1
ATOM 658 C C . SER B 1 2 ? 8.836 -11.305 3.418 1 94.56 2 SER B C 1
ATOM 660 O O . SER B 1 2 ? 8.352 -10.367 2.781 1 94.56 2 SER B O 1
ATOM 662 N N . VAL B 1 3 ? 9.578 -12.453 2.863 1 97.25 3 VAL B N 1
ATOM 663 C CA . VAL B 1 3 ? 9.797 -12.492 1.421 1 97.25 3 VAL B CA 1
ATOM 664 C C . VAL B 1 3 ? 9.43 -13.867 0.875 1 97.25 3 VAL B C 1
ATOM 666 O O . VAL B 1 3 ? 9.781 -14.891 1.466 1 97.25 3 VAL B O 1
ATOM 669 N N . ILE B 1 4 ? 8.703 -13.852 -0.238 1 97.25 4 ILE B N 1
ATOM 670 C CA . ILE B 1 4 ? 8.453 -15.07 -0.995 1 97.25 4 ILE B CA 1
ATOM 671 C C . ILE B 1 4 ? 9.023 -14.93 -2.402 1 97.25 4 ILE B C 1
ATOM 673 O O . ILE B 1 4 ? 9.047 -13.836 -2.969 1 97.25 4 ILE B O 1
ATOM 677 N N . THR B 1 5 ? 9.484 -16.094 -2.967 1 97.94 5 THR B N 1
ATOM 678 C CA . THR B 1 5 ? 10.148 -16.031 -4.262 1 97.94 5 THR B CA 1
ATOM 679 C C . THR B 1 5 ? 9.156 -16.266 -5.395 1 97.94 5 THR B C 1
ATOM 681 O O . THR B 1 5 ? 8.109 -16.875 -5.191 1 97.94 5 THR B O 1
ATOM 684 N N . ALA B 1 6 ? 9.547 -15.781 -6.543 1 97.25 6 ALA B N 1
ATOM 685 C CA . ALA B 1 6 ? 8.781 -16.062 -7.75 1 97.25 6 ALA B CA 1
ATOM 686 C C . ALA B 1 6 ? 8.562 -17.562 -7.93 1 97.25 6 ALA B C 1
ATOM 688 O O . ALA B 1 6 ? 7.488 -17.984 -8.359 1 97.25 6 ALA B O 1
ATOM 689 N N . ASN B 1 7 ? 9.523 -18.297 -7.562 1 96.25 7 ASN B N 1
ATOM 690 C CA . ASN B 1 7 ? 9.414 -19.75 -7.684 1 96.25 7 ASN B CA 1
ATOM 691 C C . ASN B 1 7 ? 8.367 -20.312 -6.727 1 96.25 7 ASN B C 1
ATOM 693 O O . ASN B 1 7 ? 7.621 -21.219 -7.086 1 96.25 7 ASN B O 1
ATOM 697 N N . GLU B 1 8 ? 8.336 -19.812 -5.527 1 96.44 8 GLU B N 1
ATOM 698 C CA . GLU B 1 8 ? 7.316 -20.234 -4.57 1 96.44 8 GLU B CA 1
ATOM 699 C C . GLU B 1 8 ? 5.914 -19.906 -5.066 1 96.44 8 GLU B C 1
ATOM 701 O O . GLU B 1 8 ? 4.984 -20.703 -4.898 1 96.44 8 GLU B O 1
ATOM 706 N N . ILE B 1 9 ? 5.754 -18.812 -5.738 1 96.44 9 ILE B N 1
ATOM 707 C CA . ILE B 1 9 ? 4.473 -18.391 -6.301 1 96.44 9 ILE B CA 1
ATOM 708 C C . ILE B 1 9 ? 4.062 -19.359 -7.41 1 96.44 9 ILE B C 1
ATOM 710 O O . ILE B 1 9 ? 2.9 -19.766 -7.488 1 96.44 9 ILE B O 1
ATOM 714 N N . LYS B 1 10 ? 5.023 -19.703 -8.211 1 94 10 LYS B N 1
ATOM 715 C CA . LYS B 1 10 ? 4.762 -20.641 -9.297 1 94 10 LYS B CA 1
ATOM 716 C C . LYS B 1 10 ? 4.336 -22 -8.758 1 94 10 LYS B C 1
ATOM 718 O O . LYS B 1 10 ? 3.41 -22.625 -9.289 1 94 10 LYS B O 1
ATOM 723 N N . ARG B 1 11 ? 4.918 -22.438 -7.688 1 95.19 11 ARG B N 1
ATOM 724 C CA . ARG B 1 11 ? 4.707 -23.781 -7.148 1 95.19 11 ARG B CA 1
ATOM 725 C C . ARG B 1 11 ? 3.453 -23.828 -6.285 1 95.19 11 ARG B C 1
ATOM 727 O O . ARG B 1 11 ? 2.695 -24.797 -6.336 1 95.19 11 ARG B O 1
ATOM 734 N N . ARG B 1 12 ? 3.242 -22.734 -5.527 1 94.69 12 ARG B N 1
ATOM 735 C CA . ARG B 1 12 ? 2.229 -22.828 -4.48 1 9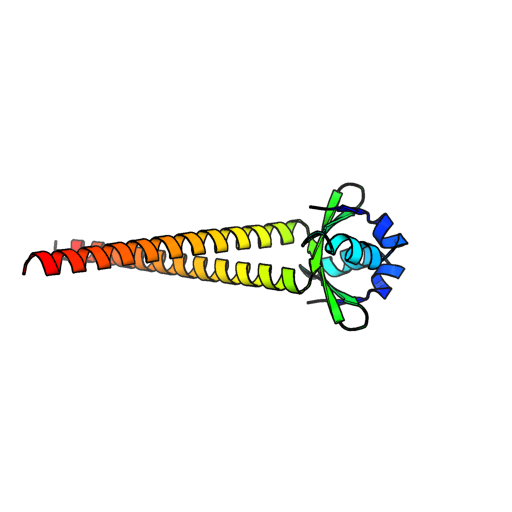4.69 12 ARG B CA 1
ATOM 736 C C . ARG B 1 12 ? 1.083 -21.859 -4.742 1 94.69 12 ARG B C 1
ATOM 738 O O . ARG B 1 12 ? 0.058 -21.906 -4.062 1 94.69 12 ARG B O 1
ATOM 745 N N . GLY B 1 13 ? 1.281 -20.891 -5.668 1 94.44 13 GLY B N 1
ATOM 746 C CA . GLY B 1 13 ? 0.242 -19.938 -6.012 1 94.44 13 GLY B CA 1
ATOM 747 C C . GLY B 1 13 ? -0.088 -18.969 -4.883 1 94.44 13 GLY B C 1
ATOM 748 O O . GLY B 1 13 ? 0.806 -18.516 -4.168 1 94.44 13 GLY B O 1
ATOM 749 N N . VAL B 1 14 ? -1.408 -18.828 -4.738 1 96.56 14 VAL B N 1
ATOM 750 C CA . VAL B 1 14 ? -1.898 -17.828 -3.787 1 96.56 14 VAL B CA 1
ATOM 751 C C . VAL B 1 14 ? -1.763 -18.359 -2.363 1 96.56 14 VAL B C 1
ATOM 753 O O . VAL B 1 14 ? -1.788 -17.594 -1.399 1 96.56 14 VAL B O 1
ATOM 756 N N . ALA B 1 15 ? -1.627 -19.672 -2.248 1 96.62 15 ALA B N 1
ATOM 757 C CA . ALA B 1 15 ? -1.508 -20.266 -0.92 1 96.62 15 ALA B CA 1
ATOM 758 C C . ALA B 1 15 ? -0.284 -19.734 -0.185 1 96.62 15 ALA B C 1
ATOM 760 O O . ALA B 1 15 ? -0.342 -19.469 1.019 1 96.62 15 ALA B O 1
ATOM 761 N N . CYS B 1 16 ? 0.785 -19.562 -0.85 1 95.44 16 CYS B N 1
ATOM 762 C CA . CYS B 1 16 ? 2 -19.062 -0.214 1 95.44 16 CYS B CA 1
ATOM 763 C C . CYS B 1 16 ? 1.832 -17.609 0.227 1 95.44 16 CYS B C 1
ATOM 765 O O . CYS B 1 16 ? 2.375 -17.203 1.255 1 95.44 16 CYS B O 1
ATOM 767 N N . ILE B 1 17 ? 1.064 -16.844 -0.531 1 96.44 17 ILE B N 1
ATOM 768 C CA . ILE B 1 17 ? 0.772 -15.453 -0.186 1 96.44 17 ILE B CA 1
ATOM 769 C C . ILE B 1 17 ? -0.067 -15.406 1.089 1 96.44 17 ILE B C 1
ATOM 771 O O . ILE B 1 17 ? 0.286 -14.711 2.045 1 96.44 17 ILE B O 1
ATOM 775 N N . ALA B 1 18 ? -1.097 -16.172 1.076 1 97 18 ALA B N 1
ATOM 776 C CA . ALA B 1 18 ? -2.008 -16.219 2.217 1 97 18 ALA B CA 1
ATOM 777 C C . ALA B 1 18 ? -1.268 -16.594 3.494 1 97 18 ALA B C 1
ATOM 779 O O . ALA B 1 18 ? -1.43 -15.953 4.535 1 97 18 ALA B O 1
ATOM 780 N N . GLU B 1 19 ? -0.474 -17.609 3.406 1 97.12 19 GLU B N 1
ATOM 781 C CA . GLU B 1 19 ? 0.27 -18.109 4.559 1 97.12 19 GLU B CA 1
ATOM 782 C C . GLU B 1 19 ? 1.234 -17.047 5.09 1 97.12 19 GLU B C 1
ATOM 784 O O . GLU B 1 19 ? 1.405 -16.922 6.305 1 97.12 19 GLU B O 1
ATOM 789 N N . SER B 1 20 ? 1.852 -16.312 4.203 1 96.38 20 SER B N 1
ATOM 790 C CA . SER B 1 20 ? 2.83 -15.305 4.578 1 96.38 20 SER B CA 1
ATOM 791 C C . SER B 1 20 ? 2.16 -14.109 5.246 1 96.38 20 SER B C 1
ATOM 793 O O . SER B 1 20 ? 2.752 -13.461 6.113 1 96.38 20 SER B O 1
ATOM 795 N N . LEU B 1 21 ? 0.89 -13.859 4.914 1 96.81 21 LEU B N 1
ATOM 796 C CA . LEU B 1 21 ? 0.195 -12.664 5.387 1 96.81 21 LEU B CA 1
ATOM 797 C C . LEU B 1 21 ? -0.469 -12.922 6.734 1 96.81 21 LEU B C 1
ATOM 799 O O . LEU B 1 21 ? -0.958 -11.984 7.375 1 96.81 21 LEU B O 1
ATOM 803 N N . VAL B 1 22 ? -0.426 -14.148 7.168 1 95.25 22 VAL B N 1
ATOM 804 C CA . VAL B 1 22 ? -0.964 -14.492 8.484 1 95.25 22 VAL B CA 1
ATOM 805 C C . VAL B 1 22 ? -0.125 -13.828 9.57 1 95.25 22 VAL B C 1
ATOM 807 O O . VAL B 1 22 ? -0.657 -13.398 10.602 1 95.25 22 VAL B O 1
ATOM 810 N N . HIS B 1 23 ? 1.138 -13.617 9.227 1 91.25 23 HIS B N 1
ATOM 811 C CA . HIS B 1 23 ? 2.033 -13.18 10.289 1 91.25 23 HIS B CA 1
ATOM 812 C C . HIS B 1 23 ? 2.57 -11.773 10.016 1 91.25 23 HIS B C 1
ATOM 814 O O . HIS B 1 23 ? 3.414 -11.273 10.766 1 91.25 23 HIS B O 1
ATOM 820 N N . ALA B 1 24 ? 2.18 -11.211 8.922 1 93.06 24 ALA B N 1
ATOM 821 C CA . ALA B 1 24 ? 2.654 -9.875 8.578 1 93.06 24 ALA B CA 1
ATOM 822 C C . ALA B 1 24 ? 1.645 -9.141 7.695 1 93.06 24 ALA B C 1
ATOM 824 O O . ALA B 1 24 ? 0.927 -9.773 6.914 1 93.06 24 ALA B O 1
ATOM 825 N N . PRO B 1 25 ? 1.578 -7.824 7.832 1 95.38 25 PRO B N 1
ATOM 826 C CA . PRO B 1 25 ? 0.608 -7.055 7.047 1 95.38 25 PRO B CA 1
ATOM 827 C C . PRO B 1 25 ? 0.948 -7.016 5.559 1 95.38 25 PRO B C 1
ATOM 829 O O . PRO B 1 25 ? 0.078 -6.738 4.73 1 95.38 25 PRO B O 1
ATOM 832 N N . GLU B 1 26 ? 2.25 -7.219 5.262 1 97.56 26 GLU B N 1
ATOM 833 C CA . GLU B 1 26 ? 2.701 -7.191 3.873 1 97.56 26 GLU B CA 1
ATOM 834 C C . GLU B 1 26 ? 3.824 -8.195 3.637 1 97.56 26 GLU B C 1
ATOM 836 O O . GLU B 1 26 ? 4.562 -8.539 4.562 1 97.56 26 GLU B O 1
ATOM 841 N N . VAL B 1 27 ? 3.945 -8.617 2.383 1 98.06 27 VAL B N 1
ATOM 842 C CA . VAL B 1 27 ? 4.992 -9.555 1.998 1 98.06 27 VAL B CA 1
ATOM 843 C C . VAL B 1 27 ? 5.605 -9.125 0.667 1 98.06 27 VAL B C 1
ATOM 845 O O . VAL B 1 27 ? 4.891 -8.719 -0.253 1 98.06 27 VAL B O 1
ATOM 848 N N . ALA B 1 28 ? 6.93 -9.258 0.64 1 98.56 28 ALA B N 1
ATOM 849 C CA . ALA B 1 28 ? 7.617 -8.961 -0.613 1 98.56 28 ALA B CA 1
ATOM 850 C C . ALA B 1 28 ? 7.688 -10.195 -1.509 1 98.56 28 ALA B C 1
ATOM 852 O O . ALA B 1 28 ? 7.789 -11.32 -1.019 1 98.56 28 ALA B O 1
ATOM 853 N N . ILE B 1 29 ? 7.602 -9.984 -2.797 1 98.31 29 ILE B N 1
ATOM 854 C CA . ILE B 1 29 ? 7.867 -11.008 -3.807 1 98.31 29 ILE B CA 1
ATOM 855 C C . ILE B 1 29 ? 9.227 -10.75 -4.457 1 98.31 29 ILE B C 1
ATOM 857 O O . ILE B 1 29 ? 9.438 -9.703 -5.07 1 98.31 29 ILE B O 1
ATOM 861 N N . SER B 1 30 ? 10.062 -11.719 -4.309 1 98.44 30 SER B N 1
ATOM 862 C CA . SER B 1 30 ? 11.391 -11.602 -4.887 1 98.44 30 SER B CA 1
ATOM 863 C C . SER B 1 30 ? 11.453 -12.242 -6.27 1 98.44 30 SER B C 1
ATOM 865 O O . SER B 1 30 ? 10.984 -13.367 -6.457 1 98.44 30 SER B O 1
ATOM 867 N N . VAL B 1 31 ? 11.969 -11.508 -7.258 1 97.62 31 VAL B N 1
ATOM 868 C CA . VAL B 1 31 ? 12.219 -11.992 -8.609 1 97.62 31 VAL B CA 1
ATOM 869 C C . VAL B 1 31 ? 13.711 -11.93 -8.914 1 97.62 31 VAL B C 1
ATOM 871 O O . VAL B 1 31 ? 14.312 -10.852 -8.906 1 97.62 31 VAL B O 1
ATOM 874 N N . ARG B 1 32 ? 14.234 -13.016 -9.172 1 96.19 32 ARG B N 1
ATOM 875 C CA . ARG B 1 32 ? 15.664 -13.117 -9.461 1 96.19 32 ARG B CA 1
ATOM 876 C C . ARG B 1 32 ? 16.484 -12.43 -8.383 1 96.19 32 ARG B C 1
ATOM 878 O O . ARG B 1 32 ? 17.375 -11.617 -8.688 1 96.19 32 ARG B O 1
ATOM 885 N N . GLY B 1 33 ? 16.125 -12.578 -7.16 1 95.94 33 GLY B N 1
ATOM 886 C CA . GLY B 1 33 ? 16.922 -12.18 -6.012 1 95.94 33 GLY B CA 1
ATOM 887 C C . GLY B 1 33 ? 16.656 -10.758 -5.562 1 95.94 33 GLY B C 1
ATOM 888 O O . GLY B 1 33 ? 17.281 -10.273 -4.621 1 95.94 33 GLY B O 1
ATOM 889 N N . LYS B 1 34 ? 15.703 -10.062 -6.172 1 97.38 34 LYS B N 1
ATOM 890 C CA . LYS B 1 34 ? 15.375 -8.68 -5.812 1 97.38 34 LYS B CA 1
ATOM 891 C C . LYS B 1 34 ? 13.898 -8.539 -5.469 1 97.38 34 LYS B C 1
ATOM 893 O O . LYS B 1 34 ? 13.039 -9.094 -6.16 1 97.38 34 LYS B O 1
ATOM 898 N N . ASN B 1 35 ? 13.688 -7.832 -4.402 1 98.25 35 ASN B N 1
ATOM 899 C CA . ASN B 1 35 ? 12.289 -7.527 -4.094 1 98.25 35 ASN B CA 1
ATOM 900 C C . ASN B 1 35 ? 11.648 -6.68 -5.188 1 98.25 35 ASN B C 1
ATOM 902 O O . ASN B 1 35 ? 12.008 -5.512 -5.363 1 98.25 35 ASN B O 1
ATOM 906 N N . ALA B 1 36 ? 10.695 -7.246 -5.844 1 98 36 ALA B N 1
ATOM 907 C CA . ALA B 1 36 ? 10.133 -6.555 -7.004 1 98 36 ALA B CA 1
ATOM 908 C C . ALA B 1 36 ? 8.727 -6.043 -6.715 1 98 36 ALA B C 1
ATOM 910 O O . ALA B 1 36 ? 8.352 -4.957 -7.16 1 98 36 ALA B O 1
ATOM 911 N N . TYR B 1 37 ? 7.996 -6.789 -5.969 1 98.56 37 TYR B N 1
ATOM 912 C CA . TYR B 1 37 ? 6.602 -6.457 -5.699 1 98.56 37 TYR B CA 1
ATOM 913 C C . TYR B 1 37 ? 6.277 -6.621 -4.219 1 98.56 37 TYR B C 1
ATOM 915 O O . TYR B 1 37 ? 7.02 -7.273 -3.482 1 98.56 37 TYR B O 1
ATOM 923 N N . VAL B 1 38 ? 5.203 -6.027 -3.752 1 98.69 38 VAL B N 1
ATOM 924 C CA . VAL B 1 38 ? 4.672 -6.172 -2.4 1 98.69 38 VAL B CA 1
ATOM 925 C C . VAL B 1 38 ? 3.191 -6.551 -2.467 1 98.69 38 VAL B C 1
ATOM 927 O O . VAL B 1 38 ? 2.439 -5.992 -3.268 1 98.69 38 VAL B O 1
ATOM 930 N N . VAL B 1 39 ? 2.854 -7.496 -1.706 1 98.62 39 VAL B N 1
ATOM 931 C CA . VAL B 1 39 ? 1.464 -7.934 -1.629 1 98.62 39 VAL B CA 1
ATOM 932 C C . VAL B 1 39 ? 0.927 -7.703 -0.219 1 98.62 39 VAL B C 1
ATOM 934 O O . VAL B 1 39 ? 1.647 -7.887 0.765 1 98.62 39 VAL B O 1
ATOM 937 N N . MET B 1 40 ? -0.311 -7.289 -0.138 1 98.44 40 MET B N 1
ATOM 938 C CA . MET B 1 40 ? -0.989 -7.055 1.135 1 98.44 40 MET B CA 1
ATOM 939 C C . MET B 1 40 ? -2.48 -7.348 1.02 1 98.44 40 MET B C 1
ATOM 941 O O . MET B 1 40 ? -2.99 -7.57 -0.08 1 98.44 40 MET B O 1
ATOM 945 N N . SER B 1 41 ? -3.174 -7.363 2.135 1 98.19 41 SER B N 1
ATOM 946 C CA . SER B 1 41 ? -4.625 -7.523 2.121 1 98.19 41 SER B CA 1
ATOM 947 C C . SER B 1 41 ? -5.312 -6.273 1.585 1 98.19 41 SER B C 1
ATOM 949 O O . SER B 1 41 ? -4.75 -5.176 1.637 1 98.19 41 SER B O 1
ATOM 951 N N . VAL B 1 42 ? -6.5 -6.43 1.115 1 97.94 42 VAL B N 1
ATOM 952 C CA . VAL B 1 42 ? -7.293 -5.293 0.658 1 97.94 42 VAL B CA 1
ATOM 953 C C . VAL B 1 42 ? -7.488 -4.301 1.805 1 97.94 42 VAL B C 1
ATOM 955 O O . VAL B 1 42 ? -7.438 -3.088 1.602 1 97.94 42 VAL B O 1
ATOM 958 N N . GLU B 1 43 ? -7.664 -4.816 2.992 1 96.81 43 GLU B N 1
ATOM 959 C CA . GLU B 1 43 ? -7.871 -3.975 4.168 1 96.81 43 GLU B CA 1
ATOM 960 C C . GLU B 1 43 ? -6.648 -3.104 4.441 1 96.81 43 GLU B C 1
ATOM 962 O O . GLU B 1 43 ? -6.777 -1.896 4.656 1 96.81 43 GLU B O 1
ATOM 967 N N . GLN B 1 44 ? -5.488 -3.689 4.402 1 97.12 44 GLN B N 1
ATOM 968 C CA . GLN B 1 44 ? -4.25 -2.951 4.617 1 97.12 44 GLN B CA 1
ATOM 969 C C . GLN B 1 44 ? -4.027 -1.914 3.52 1 97.12 44 GLN B C 1
ATOM 971 O O . GLN B 1 44 ? -3.609 -0.789 3.797 1 97.12 44 GLN B O 1
ATOM 976 N N . TYR B 1 45 ? -4.363 -2.266 2.346 1 98.25 45 TYR B N 1
ATOM 977 C CA . TYR B 1 45 ? -4.25 -1.362 1.207 1 98.25 45 TYR B CA 1
ATOM 978 C C . TYR B 1 45 ? -5.156 -0.149 1.381 1 98.25 45 TYR B C 1
ATOM 980 O O . TYR B 1 45 ? -4.727 0.989 1.181 1 98.25 45 TYR B O 1
ATOM 988 N N . ASN B 1 46 ? -6.352 -0.358 1.734 1 97.69 46 ASN B N 1
ATOM 989 C CA . ASN B 1 46 ? -7.301 0.729 1.955 1 97.69 46 ASN B CA 1
ATOM 990 C C . ASN B 1 46 ? -6.812 1.689 3.035 1 97.69 46 ASN B C 1
ATOM 992 O O . ASN B 1 46 ? -6.965 2.906 2.904 1 97.69 46 ASN B O 1
ATOM 996 N N . HIS B 1 47 ? -6.273 1.075 4.074 1 97.25 47 HIS B N 1
ATOM 997 C CA . HIS B 1 47 ? -5.703 1.901 5.133 1 97.25 47 HIS B CA 1
ATOM 998 C C . HIS B 1 47 ? -4.621 2.824 4.586 1 97.25 47 HIS B C 1
ATOM 1000 O O . HIS B 1 47 ? -4.637 4.031 4.844 1 97.25 47 HIS B O 1
ATOM 1006 N N . LEU B 1 48 ? -3.656 2.307 3.801 1 97.31 48 LEU B N 1
ATOM 1007 C CA . LEU B 1 48 ? -2.564 3.098 3.246 1 97.31 48 LEU B CA 1
ATOM 1008 C C . LEU B 1 48 ? -3.098 4.176 2.307 1 97.31 48 LEU B C 1
ATOM 1010 O O . LEU B 1 48 ? -2.609 5.309 2.314 1 97.31 48 LEU B O 1
ATOM 1014 N N . ARG B 1 49 ? -4.105 3.787 1.532 1 97.12 49 ARG B N 1
ATOM 1015 C CA . ARG B 1 49 ? -4.715 4.75 0.619 1 97.12 49 ARG B CA 1
ATOM 1016 C C . ARG B 1 49 ? -5.359 5.898 1.386 1 97.12 49 ARG B C 1
ATOM 1018 O O . ARG B 1 49 ? -5.285 7.055 0.959 1 97.12 49 ARG B O 1
ATOM 1025 N N . GLU B 1 50 ? -5.984 5.602 2.439 1 96.25 50 GLU B N 1
ATOM 1026 C CA . GLU B 1 50 ? -6.582 6.625 3.291 1 96.25 50 GLU B CA 1
ATOM 1027 C C . GLU B 1 50 ? -5.523 7.578 3.842 1 96.25 50 GLU B C 1
ATOM 1029 O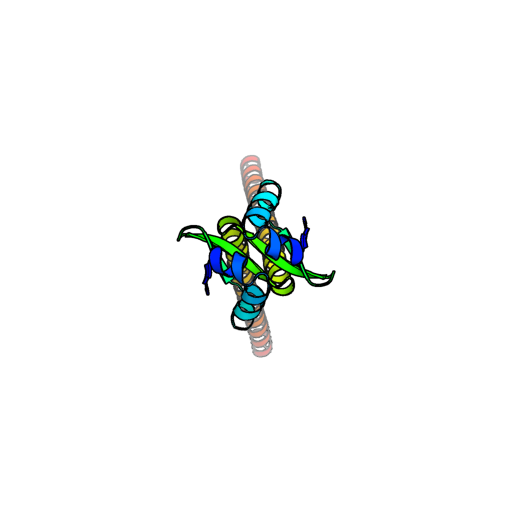 O . GLU B 1 50 ? -5.719 8.797 3.852 1 96.25 50 GLU B O 1
ATOM 1034 N N . CYS B 1 51 ? -4.48 7.004 4.289 1 95 51 CYS B N 1
ATOM 1035 C CA . CYS B 1 51 ? -3.389 7.828 4.797 1 95 51 CYS B CA 1
ATOM 1036 C C . CYS B 1 51 ? -2.814 8.711 3.699 1 95 51 CYS B C 1
ATOM 1038 O O . CYS B 1 51 ? -2.445 9.859 3.949 1 95 51 CYS B O 1
ATOM 1040 N N . GLU B 1 52 ? -2.742 8.172 2.465 1 95.94 52 GLU B N 1
ATOM 1041 C CA . GLU B 1 52 ? -2.271 8.953 1.325 1 95.94 52 GLU B CA 1
ATOM 1042 C C . GLU B 1 52 ? -3.178 10.148 1.062 1 95.94 52 GLU B C 1
ATOM 1044 O O . GLU B 1 52 ? -2.697 11.266 0.85 1 95.94 52 GLU B O 1
ATOM 1049 N N . LEU B 1 53 ? -4.461 9.875 1.096 1 94.38 53 LEU B N 1
ATOM 1050 C CA . LEU B 1 53 ? -5.438 10.938 0.886 1 94.38 53 LEU B CA 1
ATOM 1051 C C . LEU B 1 53 ? -5.328 12 1.974 1 94.38 53 LEU B C 1
ATOM 1053 O O . LEU B 1 53 ? -5.379 13.195 1.683 1 94.38 53 LEU B O 1
ATOM 1057 N N . GLU B 1 54 ? -5.125 11.547 3.113 1 91.62 54 GLU B N 1
ATOM 1058 C CA . GLU B 1 54 ? -4.969 12.469 4.234 1 91.62 54 GLU B CA 1
ATOM 1059 C C . GLU B 1 54 ? -3.713 13.328 4.078 1 91.62 54 GLU B C 1
ATOM 1061 O O . GLU B 1 54 ? -3.75 14.539 4.293 1 91.62 54 GLU B O 1
ATOM 1066 N N . ALA B 1 55 ? -2.688 12.719 3.738 1 91.56 55 ALA B N 1
ATOM 1067 C CA . ALA B 1 55 ? -1.438 13.445 3.521 1 91.56 55 ALA B CA 1
ATOM 1068 C C . ALA B 1 55 ? -1.593 14.477 2.414 1 91.56 55 ALA B C 1
ATOM 1070 O O . ALA B 1 55 ? -1.082 15.594 2.525 1 91.56 55 ALA B O 1
ATOM 1071 N N . ALA B 1 56 ? -2.297 14.102 1.375 1 91.62 56 ALA B N 1
ATOM 1072 C CA . ALA B 1 56 ? -2.539 15.008 0.253 1 91.62 56 ALA B CA 1
ATOM 1073 C C . ALA B 1 56 ? -3.377 16.203 0.684 1 91.62 56 ALA B C 1
ATOM 1075 O O . ALA B 1 56 ? -3.109 17.344 0.277 1 91.62 56 ALA B O 1
ATOM 1076 N N . LEU B 1 57 ? -4.383 15.867 1.471 1 87.69 57 LEU B N 1
ATOM 1077 C CA . LEU B 1 57 ? -5.262 16.922 1.958 1 87.69 57 LEU B CA 1
ATOM 1078 C C . LEU B 1 57 ? -4.496 17.906 2.846 1 87.69 57 LEU B C 1
ATOM 1080 O O . LEU B 1 57 ? -4.699 19.125 2.758 1 87.69 57 LEU B O 1
ATOM 1084 N N . LEU B 1 58 ? -3.625 17.438 3.586 1 84.31 58 LEU B N 1
ATOM 1085 C CA . LEU B 1 58 ? -2.812 18.266 4.469 1 84.31 58 LEU B CA 1
ATOM 1086 C C . LEU B 1 58 ? -1.844 19.125 3.67 1 84.31 58 LEU B C 1
ATOM 1088 O O . LEU B 1 58 ? -1.609 20.281 4.016 1 84.31 58 LEU B O 1
ATOM 1092 N N . GLU B 1 59 ? -1.299 18.531 2.672 1 81.44 59 GLU B N 1
ATOM 1093 C CA . GLU B 1 59 ? -0.413 19.297 1.791 1 81.44 59 GLU B CA 1
ATOM 1094 C C . GLU B 1 59 ? -1.153 20.453 1.12 1 81.44 59 GLU B C 1
ATOM 1096 O O . GLU B 1 59 ? -0.615 21.547 0.998 1 81.44 59 GLU B O 1
ATOM 1101 N N . THR B 1 60 ? -2.34 20.156 0.739 1 83.31 60 THR B N 1
ATOM 1102 C CA . THR B 1 60 ? -3.148 21.203 0.114 1 83.31 60 THR B CA 1
ATOM 1103 C C . THR B 1 60 ? -3.473 22.312 1.113 1 83.31 60 THR B C 1
ATOM 1105 O O . THR B 1 60 ? -3.422 23.484 0.774 1 83.31 60 THR B O 1
ATOM 1108 N N . ARG B 1 61 ? -3.729 21.844 2.291 1 77.88 61 ARG B N 1
ATOM 1109 C CA . ARG B 1 61 ? -4.016 22.828 3.334 1 77.88 61 ARG B CA 1
ATOM 1110 C C . ARG B 1 61 ? -2.783 23.672 3.652 1 77.88 61 ARG B C 1
ATOM 1112 O O . ARG B 1 61 ? -2.885 24.875 3.848 1 77.88 61 ARG B O 1
ATOM 1119 N N . ARG B 1 62 ? -1.664 23.047 3.674 1 75.31 62 ARG B N 1
ATOM 1120 C CA . ARG B 1 62 ? -0.409 23.75 3.92 1 75.31 62 ARG B CA 1
ATOM 1121 C C . ARG B 1 62 ? -0.111 24.75 2.801 1 75.31 62 ARG B C 1
ATOM 1123 O O . ARG B 1 62 ? 0.326 25.859 3.061 1 75.31 62 ARG B O 1
ATOM 1130 N N . ASP B 1 63 ? -0.397 24.344 1.629 1 79.94 63 ASP B N 1
ATOM 1131 C CA . ASP B 1 63 ? -0.187 25.219 0.48 1 79.94 63 ASP B CA 1
ATOM 1132 C C . ASP B 1 63 ? -1.115 26.422 0.534 1 79.94 63 ASP B C 1
ATOM 1134 O O . ASP B 1 63 ? -0.703 27.547 0.223 1 79.94 63 ASP B O 1
ATOM 1138 N N . LYS B 1 64 ? -2.299 26.203 0.884 1 79.31 64 LYS B N 1
ATOM 1139 C CA . LYS B 1 64 ? -3.275 27.281 0.998 1 79.31 64 LYS B CA 1
ATOM 1140 C C . LYS B 1 64 ? -2.893 28.266 2.111 1 79.31 64 LYS B C 1
ATOM 1142 O O . LYS B 1 64 ? -3.023 29.469 1.953 1 79.31 64 LYS B O 1
ATOM 1147 N N . ALA B 1 65 ? -2.461 27.719 3.193 1 70.69 65 ALA B N 1
ATOM 1148 C CA . ALA B 1 65 ? -2.033 28.562 4.312 1 70.69 65 ALA B CA 1
ATOM 1149 C C . ALA B 1 65 ? -0.822 29.406 3.93 1 70.69 65 ALA B C 1
ATOM 1151 O O . ALA B 1 65 ? -0.752 30.594 4.27 1 70.69 65 ALA B O 1
ATOM 1152 N N . GLN B 1 66 ? 0.079 28.781 3.287 1 72.06 66 GLN B N 1
ATOM 1153 C CA . GLN B 1 66 ? 1.263 29.516 2.834 1 72.06 66 GLN B CA 1
ATOM 1154 C C . GLN B 1 66 ? 0.898 30.578 1.804 1 72.06 66 GLN B C 1
ATOM 1156 O O . GLN B 1 66 ? 1.477 31.672 1.798 1 72.06 66 GLN B O 1
ATOM 1161 N N . GLY B 1 67 ? 0.019 30.156 0.893 1 73.06 67 GLY B N 1
ATOM 1162 C CA . GLY B 1 67 ? -0.479 31.141 -0.054 1 73.06 67 GLY B CA 1
ATOM 1163 C C . GLY B 1 67 ? -1.202 32.281 0.611 1 73.06 67 GLY B C 1
ATOM 1164 O O . GLY B 1 67 ? -1.038 33.438 0.212 1 73.06 67 GLY B O 1
ATOM 1165 N N . ALA B 1 68 ? -1.978 32.094 1.567 1 71.81 68 ALA B N 1
ATOM 1166 C CA . ALA B 1 68 ? -2.668 33.125 2.328 1 71.81 68 ALA B CA 1
ATOM 1167 C C . ALA B 1 68 ? -1.674 34.031 3.061 1 71.81 68 ALA B C 1
ATOM 1169 O O . ALA B 1 68 ? -1.843 35.25 3.104 1 71.81 68 ALA B O 1
ATOM 1170 N N . ILE B 1 69 ? -0.701 33.438 3.625 1 69.19 69 ILE B N 1
ATOM 1171 C CA . ILE B 1 69 ? 0.326 34.188 4.336 1 69.19 69 ILE B CA 1
ATOM 1172 C C . ILE B 1 69 ? 1.081 35.094 3.354 1 69.19 69 ILE B C 1
ATOM 1174 O O . ILE B 1 69 ? 1.36 36.25 3.652 1 69.19 69 ILE B O 1
ATOM 1178 N N . ALA B 1 70 ? 1.325 34.656 2.232 1 74.56 70 ALA B N 1
ATOM 1179 C CA . ALA B 1 70 ? 2.004 35.438 1.202 1 74.56 70 ALA B CA 1
ATOM 1180 C C . ALA B 1 70 ? 1.139 36.594 0.739 1 74.56 70 ALA B C 1
ATOM 1182 O O . ALA B 1 70 ? 1.643 37.719 0.505 1 74.56 70 ALA B O 1
ATOM 1183 N N . HIS B 1 71 ? -0.126 36.344 0.662 1 73.12 71 HIS B N 1
ATOM 1184 C CA . HIS B 1 71 ? -1.046 37.406 0.263 1 73.12 71 HIS B CA 1
ATOM 1185 C C . HIS B 1 71 ? -1.16 38.469 1.347 1 73.12 71 HIS B C 1
ATOM 1187 O O . HIS B 1 71 ? -1.212 39.656 1.044 1 73.12 71 HIS B O 1
ATOM 1193 N N . ARG B 1 72 ? -1.071 38.062 2.535 1 70.88 72 ARG B N 1
ATOM 1194 C CA . ARG B 1 72 ? -1.12 39 3.641 1 70.88 72 ARG B CA 1
ATOM 1195 C C . ARG B 1 72 ? 0.163 39.844 3.713 1 70.88 72 ARG B C 1
ATOM 1197 O O . ARG B 1 72 ? 0.12 41.031 3.949 1 70.88 72 ARG B O 1
ATOM 1204 N N . SER B 1 73 ? 1.091 39.188 3.568 1 71.12 73 SER B N 1
ATOM 1205 C CA . SER B 1 73 ? 2.359 39.906 3.553 1 71.12 73 SER B CA 1
ATOM 1206 C C . SER B 1 73 ? 2.406 40.906 2.416 1 71.12 73 SER B C 1
ATOM 1208 O O . SER B 1 73 ? 2.852 42.062 2.605 1 71.12 73 SER B O 1
ATOM 1210 N N . VAL B 1 74 ? 2.014 40.5 1.311 1 69.94 74 VAL B N 1
ATOM 1211 C CA . VAL B 1 74 ? 2.002 41.406 0.158 1 69.94 74 VAL B CA 1
ATOM 1212 C C . VAL B 1 74 ? 1.046 42.562 0.416 1 69.94 74 VAL B C 1
ATOM 1214 O O . VAL B 1 74 ? 1.377 43.719 0.144 1 69.94 74 VAL B O 1
ATOM 1217 N N . ALA B 1 75 ? 0.041 42.375 0.957 1 69.12 75 ALA B N 1
ATOM 1218 C CA . ALA B 1 75 ? -0.938 43.438 1.254 1 69.12 75 ALA B CA 1
ATOM 1219 C C . ALA B 1 75 ? -0.403 44.406 2.301 1 69.12 75 ALA B C 1
ATOM 1221 O O . ALA B 1 75 ? -0.589 45.625 2.186 1 69.12 75 ALA B O 1
ATOM 1222 N N . GLU B 1 76 ? 0.252 43.781 3.256 1 69.69 76 GLU B N 1
ATOM 1223 C CA . GLU B 1 76 ? 0.856 44.625 4.293 1 69.69 76 GLU B CA 1
ATOM 1224 C C . GLU B 1 76 ? 1.966 45.5 3.721 1 69.69 76 GLU B C 1
ATOM 1226 O O . GLU B 1 76 ? 2.109 46.656 4.109 1 69.69 76 GLU B O 1
ATOM 1231 N N . HIS B 1 77 ? 2.615 45 2.877 1 79.69 77 HIS B N 1
ATOM 1232 C CA . HIS B 1 77 ? 3.662 45.75 2.199 1 79.69 77 HIS B CA 1
ATOM 1233 C C . HIS B 1 77 ? 3.068 46.844 1.312 1 79.69 77 HIS B C 1
ATOM 1235 O O . HIS B 1 77 ? 3.551 47.969 1.308 1 79.69 77 HIS B O 1
ATOM 1241 N N . ILE B 1 78 ? 2.105 46.656 0.651 1 77.12 78 ILE B N 1
ATOM 1242 C CA . ILE B 1 78 ? 1.444 47.625 -0.219 1 77.12 78 ILE B CA 1
ATOM 1243 C C . ILE B 1 78 ? 0.827 48.719 0.623 1 77.12 78 ILE B C 1
ATOM 1245 O O . ILE B 1 78 ? 0.913 49.906 0.265 1 77.12 78 ILE B O 1
ATOM 1249 N N . GLU B 1 79 ? 0.3 48.406 1.681 1 71.88 79 GLU B N 1
ATOM 1250 C CA . GLU B 1 79 ? -0.29 49.375 2.57 1 71.88 79 GLU B CA 1
ATOM 1251 C C . GLU B 1 79 ? 0.78 50.281 3.178 1 71.88 79 GLU B C 1
ATOM 1253 O O . GLU B 1 79 ? 0.554 51.5 3.375 1 71.88 79 GLU B O 1
ATOM 1258 N N . SER B 1 80 ? 1.804 49.75 3.355 1 75 80 SER B N 1
ATOM 1259 C CA . SER B 1 80 ? 2.926 50.5 3.879 1 75 80 SER B CA 1
ATOM 1260 C C . SER B 1 80 ? 3.471 51.469 2.83 1 75 80 SER B C 1
ATOM 1262 O O . SER B 1 80 ? 3.924 52.562 3.166 1 75 80 SER B O 1
ATOM 1264 N N . LEU B 1 81 ? 3.488 51.219 1.639 1 72.81 81 LEU B N 1
ATOM 1265 C CA . LEU B 1 81 ? 3.938 52.094 0.564 1 72.81 81 LEU B CA 1
ATOM 1266 C C . LEU B 1 81 ? 2.928 53.219 0.315 1 72.81 81 LEU B C 1
ATOM 1268 O O . LEU B 1 81 ? 3.299 54.312 -0.092 1 72.81 81 LEU B O 1
ATOM 1272 N N . GLY B 1 82 ? 1.772 52.938 0.521 1 68.69 82 GLY B N 1
ATOM 1273 C CA . GLY B 1 82 ? 0.746 53.906 0.267 1 68.69 82 GLY B CA 1
ATOM 1274 C C . GLY B 1 82 ? 0.702 55 1.319 1 68.69 82 GLY B C 1
ATOM 1275 O O . GLY B 1 82 ? 0.009 56.031 1.149 1 68.69 82 GLY B O 1
ATOM 1276 N N . HIS B 1 83 ? 1.185 54.75 2.447 1 64.69 83 HIS B N 1
ATOM 1277 C CA . HIS B 1 83 ? 1.191 55.75 3.494 1 64.69 83 HIS B CA 1
ATOM 1278 C C . HIS B 1 83 ? 2.482 56.562 3.469 1 64.69 83 HIS B C 1
ATOM 1280 O O . HIS B 1 83 ? 2.609 57.562 4.188 1 64.69 83 HIS B O 1
ATOM 1286 N N . GLU B 1 84 ? 3.24 56.219 2.553 1 50.78 84 GLU B N 1
ATOM 1287 C CA . GLU B 1 84 ? 4.27 57.25 2.352 1 50.78 84 GLU B CA 1
ATOM 1288 C C . GLU B 1 84 ? 3.863 58.25 1.269 1 50.78 84 GLU B C 1
ATOM 1290 O O . GLU B 1 84 ? 3.051 57.906 0.397 1 50.78 84 GLU B O 1
#

Solvent-accessible surface area (backbone atoms only — not comparable to full-atom values): 8735 Å² total; per-residue (Å²): 126,54,76,44,43,46,64,50,30,44,75,49,20,58,58,53,54,56,62,54,46,74,80,30,76,41,36,30,34,24,52,95,89,36,76,49,31,35,38,29,37,45,68,56,49,50,52,35,50,50,23,33,52,48,31,51,51,49,50,51,50,50,50,49,52,51,50,50,50,51,51,48,52,49,49,52,52,53,54,56,58,66,74,98,125,55,78,44,42,44,64,50,30,44,75,49,20,58,57,52,54,54,62,55,46,74,81,31,76,43,34,31,34,24,53,95,88,35,76,49,30,35,36,29,38,46,68,56,48,50,52,34,51,49,24,33,52,47,31,51,52,48,50,52,49,50,50,52,51,52,50,50,51,52,51,49,50,51,50,54,52,52,55,56,58,66,74,99

Sequence (168 aa):
MSVITANEIKRRGVACIAESLVHAPEVAISVRGKNAYVVMSVEQYNHLRECELEAALLETRRDKAQGAIAHRSV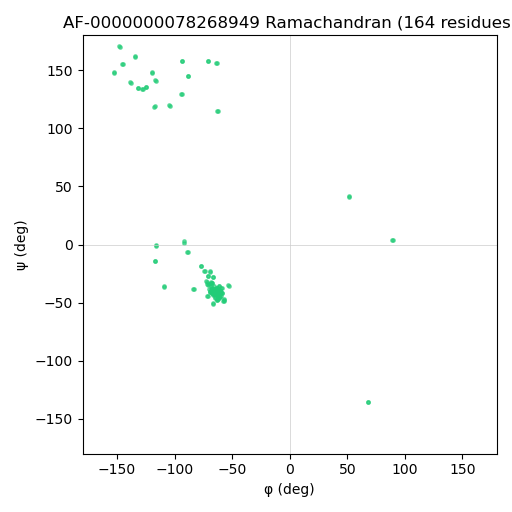AEHIESLGHEMSVITANEIKRRGVACIAESLVHAPEVAISVRGKNAYVVMSVEQYNHLRECELEAALLETRRDKAQGAIAHRSVAEHIESLGHE

Organism: Desulfomicrobium norvegicum (strain DSM 1741 / NCIMB 8310) (NCBI:txid52561)

pLDDT: mean 88.73, std 11.52, range [50.28, 98.69]

InterPro domains:
  IPR036165 YefM-like superfamily [SSF143120] (1-67)

Secondary structure (DSSP, 8-state):
-EEEEHHHHHHHTHHHHHHHHTS-SEEEEEETTEEEEEEEEHHHHHHHHHHHHHHHHHHHHHHHHHHHHHHHHHHHHHHHHHT-/-EEEEHHHHHHHTHHHHHHHHTS-SEEEEEETTEEEEEEEEHHHHHHHHHHHHHHHHHHHHHHHHHHHHHHHHHHHHHHHHHT-